Protein AF-A0A399Z9S7-F1 (afdb_monomer_lite)

Foldseek 3Di:
DDDQAAEDAQWDFWAADPDDTDHHDPPDPDGGDDGDDLVCRLPVVVSLVVLVVVLVVCVVVVNLQHAYANAEDFDQADVVSPQDLVSRLVSVLSNCVCQVPDADPSANVVVVRRSHDHYDYPDCDDPPRRHSRHQADPVVRDGDPSVVSVVVSVVVVD

pLDDT: mean 96.4, std 4.03, range [64.5, 98.81]

Radius of gyration: 16.57 Å; chains: 1; bounding box: 39×42×46 Å

Secondary structure (DSSP, 8-state):
---S-EEEEE-----BTTSSSS---TT---SBS----GGGGG-HHHHHHHHHHHHHHHHHTT-TTS-EEEEEES--S-GGGT--HHHHHHHHHHHHHHHHH-EEEEEEGGGTTES-SEEEES-S--SSS-GGG-SEETTTTEE-HHHHHHHHHHHHT-

Structure (mmCIF, N/CA/C/O backbone):
data_AF-A0A399Z9S7-F1
#
_entry.id   AF-A0A399Z9S7-F1
#
loop_
_atom_site.group_PDB
_atom_site.id
_atom_site.type_symbol
_atom_site.label_atom_id
_atom_site.label_alt_id
_atom_site.label_comp_id
_atom_site.label_asym_id
_atom_site.label_entity_id
_atom_site.label_seq_id
_atom_site.pdbx_PDB_ins_code
_atom_site.Cartn_x
_atom_site.Cartn_y
_atom_site.Cartn_z
_atom_site.occupancy
_atom_site.B_iso_or_equiv
_atom_site.auth_seq_id
_atom_site.auth_comp_id
_atom_site.auth_asym_id
_atom_site.auth_atom_id
_atom_site.pdbx_PDB_model_num
ATOM 1 N N . MET A 1 1 ? -18.855 11.252 13.146 1.00 64.50 1 MET A N 1
ATOM 2 C CA . MET A 1 1 ? -19.333 11.424 11.755 1.00 64.50 1 MET A CA 1
ATOM 3 C C . MET A 1 1 ? -20.080 10.150 11.381 1.00 64.50 1 MET A C 1
ATOM 5 O O . MET A 1 1 ? -19.557 9.100 11.732 1.00 64.50 1 MET A O 1
ATOM 9 N N . PRO A 1 2 ? -21.286 10.182 10.787 1.00 78.00 2 PRO A N 1
ATOM 10 C CA . PRO A 1 2 ? -21.883 8.962 10.247 1.00 78.00 2 PRO A CA 1
ATOM 11 C C . PRO A 1 2 ? -21.033 8.507 9.054 1.00 78.00 2 PRO A C 1
ATOM 13 O O . PRO A 1 2 ? -20.877 9.259 8.097 1.00 78.00 2 PRO A O 1
ATOM 16 N N . VAL A 1 3 ? -20.418 7.332 9.168 1.00 84.69 3 VAL A N 1
ATOM 17 C CA . VAL A 1 3 ? -19.507 6.763 8.169 1.00 84.69 3 VAL A CA 1
ATOM 18 C C . VAL A 1 3 ? -19.890 5.302 7.970 1.00 84.69 3 VAL A C 1
ATOM 20 O O . VAL A 1 3 ? -20.054 4.569 8.948 1.00 84.69 3 VAL A O 1
ATOM 23 N N . ASP A 1 4 ? -20.036 4.887 6.716 1.00 91.75 4 ASP A N 1
ATOM 24 C CA . ASP A 1 4 ? -20.346 3.498 6.359 1.00 91.75 4 ASP A CA 1
ATOM 25 C C . ASP A 1 4 ? -19.078 2.667 6.114 1.00 91.75 4 ASP A C 1
ATOM 27 O O . ASP A 1 4 ? -19.104 1.450 6.273 1.00 91.75 4 ASP A O 1
ATOM 31 N N . LEU A 1 5 ? -17.963 3.322 5.770 1.00 95.50 5 LEU A N 1
ATOM 32 C CA . LEU A 1 5 ? -16.667 2.717 5.465 1.00 95.50 5 LEU A CA 1
ATOM 33 C C . LEU A 1 5 ? -15.542 3.751 5.619 1.00 95.50 5 LEU A C 1
ATOM 35 O O . LEU A 1 5 ? -15.735 4.921 5.290 1.00 95.50 5 LEU A O 1
ATOM 39 N N . TRP A 1 6 ? -14.365 3.315 6.069 1.00 97.38 6 TRP A N 1
ATOM 40 C CA . TRP A 1 6 ? -13.133 4.106 6.009 1.00 97.38 6 TRP A CA 1
ATOM 41 C C . TRP A 1 6 ? -12.267 3.659 4.836 1.00 97.38 6 TRP A C 1
ATOM 43 O O . TRP A 1 6 ? -12.061 2.464 4.650 1.00 97.38 6 TRP A O 1
ATOM 53 N N . SER A 1 7 ? -11.746 4.612 4.067 1.00 96.94 7 SER A N 1
ATOM 54 C CA . SER A 1 7 ? -10.816 4.354 2.965 1.00 96.94 7 SER A CA 1
ATOM 55 C C . SER A 1 7 ? -9.484 5.054 3.202 1.00 96.94 7 SER A C 1
ATOM 57 O O . SER A 1 7 ? -9.477 6.222 3.601 1.00 96.94 7 SER A O 1
ATOM 59 N N . ILE A 1 8 ? -8.380 4.366 2.923 1.00 97.25 8 ILE A N 1
ATOM 60 C CA . ILE A 1 8 ? -7.018 4.896 3.050 1.00 97.25 8 ILE A CA 1
ATOM 61 C C . ILE A 1 8 ? -6.163 4.543 1.835 1.00 97.25 8 ILE A C 1
ATOM 63 O O . ILE A 1 8 ? -6.409 3.545 1.158 1.00 97.25 8 ILE A O 1
ATOM 67 N N . HIS A 1 9 ? -5.125 5.344 1.612 1.00 97.31 9 HIS A N 1
ATOM 68 C CA . HIS A 1 9 ? -3.982 4.967 0.787 1.00 97.31 9 HIS A CA 1
ATOM 69 C C . HIS A 1 9 ? -2.883 4.525 1.754 1.00 97.31 9 HIS A C 1
ATOM 71 O O . HIS A 1 9 ? -2.634 5.211 2.747 1.00 97.31 9 HIS A O 1
ATOM 77 N N . LEU A 1 10 ? -2.269 3.373 1.506 1.00 97.88 10 LEU A N 1
ATOM 78 C CA . LEU A 1 10 ? -1.330 2.743 2.425 1.00 97.88 10 LEU A CA 1
ATOM 79 C C . LEU A 1 10 ? 0.031 2.583 1.747 1.00 97.88 10 LEU A C 1
ATOM 81 O O . LEU A 1 10 ? 0.372 1.524 1.227 1.00 97.88 10 LEU A O 1
ATOM 85 N N . PHE A 1 11 ? 0.804 3.663 1.763 1.00 97.38 11 PHE A N 1
ATOM 86 C CA . PHE A 1 11 ? 2.186 3.690 1.293 1.00 97.38 11 PHE A CA 1
ATOM 87 C C . PHE A 1 11 ? 3.121 3.995 2.460 1.00 97.38 11 PHE A C 1
ATOM 89 O O . PHE A 1 11 ? 2.815 4.840 3.301 1.00 97.38 11 PHE A O 1
ATOM 96 N N . VAL A 1 12 ? 4.276 3.332 2.499 1.00 97.94 12 VAL A N 1
ATOM 97 C CA . VAL A 1 12 ? 5.340 3.649 3.458 1.00 97.94 12 VAL A CA 1
ATOM 98 C C . VAL A 1 12 ? 6.207 4.734 2.831 1.00 97.94 12 VAL A C 1
ATOM 100 O O . VAL A 1 12 ? 7.022 4.454 1.964 1.00 97.94 12 VAL A O 1
ATOM 103 N N . LEU A 1 13 ? 5.966 5.998 3.170 1.00 97.12 13 LEU A N 1
ATOM 104 C CA . LEU A 1 13 ? 6.680 7.132 2.581 1.00 97.12 13 LEU A CA 1
ATOM 105 C C . LEU A 1 13 ? 6.957 8.208 3.616 1.00 97.12 13 LEU A C 1
ATOM 107 O O . LEU A 1 13 ? 6.230 8.360 4.593 1.00 97.12 13 LEU A O 1
ATOM 111 N N . ARG A 1 14 ? 8.004 8.983 3.352 1.00 97.88 14 ARG A N 1
ATOM 112 C CA . ARG A 1 14 ? 8.415 10.100 4.188 1.00 97.88 14 ARG A CA 1
ATOM 113 C C . ARG A 1 14 ? 7.322 11.162 4.316 1.00 97.88 14 ARG A C 1
ATOM 115 O O . ARG A 1 14 ? 6.788 11.650 3.320 1.00 97.88 14 ARG A O 1
ATOM 122 N N . GLU A 1 15 ? 7.059 11.576 5.547 1.00 97.25 15 GLU A N 1
ATOM 123 C CA . GLU A 1 15 ? 6.158 12.670 5.901 1.00 97.25 15 GLU A CA 1
ATOM 124 C C . GLU A 1 15 ? 6.993 13.885 6.331 1.00 97.25 15 GLU A C 1
ATOM 126 O O . GLU A 1 15 ? 7.286 14.067 7.512 1.00 97.25 15 GLU A O 1
ATOM 131 N N . GLU A 1 16 ? 7.428 14.714 5.381 1.00 97.69 16 GLU A N 1
ATOM 132 C CA . GLU A 1 16 ? 8.220 15.918 5.666 1.00 97.69 16 GLU A CA 1
ATOM 133 C C . GLU A 1 16 ? 7.856 17.057 4.707 1.00 97.69 16 GLU A C 1
ATOM 135 O O . GLU A 1 16 ? 7.731 16.860 3.498 1.00 97.69 16 GLU A O 1
ATOM 140 N N . ALA A 1 17 ? 7.668 18.261 5.248 1.00 95.94 17 ALA A N 1
ATOM 141 C CA . ALA A 1 17 ? 7.371 19.443 4.448 1.00 95.94 17 ALA A CA 1
ATOM 142 C C . ALA A 1 17 ? 8.548 19.801 3.524 1.00 95.94 17 ALA A C 1
ATOM 144 O O . ALA A 1 17 ? 9.705 19.751 3.937 1.00 95.94 17 ALA A O 1
ATOM 145 N N . ASP A 1 18 ? 8.235 20.196 2.286 1.00 93.00 18 ASP A N 1
ATOM 146 C CA . ASP A 1 18 ? 9.214 20.625 1.275 1.00 93.00 18 ASP A CA 1
ATOM 147 C C . ASP A 1 18 ? 10.321 19.586 0.979 1.00 93.00 18 ASP A C 1
ATOM 149 O O . ASP A 1 18 ? 11.448 19.939 0.625 1.00 93.00 18 ASP A O 1
ATOM 153 N N . SER A 1 19 ? 9.986 18.298 1.104 1.00 95.62 19 SER A N 1
ATOM 154 C CA . SER A 1 19 ? 10.876 17.151 0.882 1.00 95.62 19 SER A CA 1
ATOM 155 C C . SER A 1 19 ? 10.249 16.138 -0.087 1.00 95.62 19 SER A C 1
ATOM 157 O O . SER A 1 19 ? 9.164 16.360 -0.627 1.00 95.62 19 SER A O 1
ATOM 159 N N . TRP A 1 20 ? 10.939 15.025 -0.333 1.00 93.75 20 TRP A N 1
ATOM 160 C CA . TRP A 1 20 ? 10.364 13.886 -1.055 1.00 93.75 20 TRP A CA 1
ATOM 161 C C . TRP A 1 20 ? 9.378 13.111 -0.160 1.00 93.75 20 TRP A C 1
ATOM 163 O O . TRP A 1 20 ? 9.370 13.274 1.061 1.00 93.75 20 TRP A O 1
ATOM 173 N N . GLY A 1 21 ? 8.554 12.250 -0.761 1.00 93.94 21 GLY A N 1
ATOM 174 C CA . GLY A 1 21 ? 7.562 11.439 -0.048 1.00 93.94 21 GLY A CA 1
ATOM 175 C C . GLY A 1 21 ? 6.146 12.007 -0.143 1.00 93.94 21 GLY A C 1
ATOM 176 O O . GLY A 1 21 ? 5.778 12.597 -1.158 1.00 93.94 21 GLY A O 1
ATOM 177 N N . ILE A 1 22 ? 5.335 11.795 0.898 1.00 92.38 22 ILE A N 1
ATOM 178 C CA . ILE A 1 22 ? 3.911 12.174 0.921 1.00 92.38 22 ILE A CA 1
ATOM 179 C C . ILE A 1 22 ? 3.668 13.569 1.521 1.00 92.38 22 ILE A C 1
ATOM 181 O O . ILE A 1 22 ? 2.574 14.127 1.412 1.00 92.38 22 ILE A O 1
ATOM 185 N N . GLY A 1 23 ? 4.705 14.160 2.117 1.00 94.38 23 GLY A N 1
ATOM 186 C CA . GLY A 1 23 ? 4.647 15.487 2.719 1.00 94.38 23 GLY A CA 1
ATOM 187 C C . GLY A 1 23 ? 3.752 15.545 3.957 1.00 94.38 23 GLY A C 1
ATOM 188 O O . GLY A 1 23 ? 3.514 14.541 4.624 1.00 94.38 23 GLY A O 1
ATOM 189 N N . ILE A 1 24 ? 3.265 16.747 4.277 1.00 95.44 24 ILE A N 1
ATOM 190 C CA . ILE A 1 24 ? 2.356 16.986 5.403 1.00 95.44 24 ILE A CA 1
ATOM 191 C C . ILE A 1 24 ? 0.978 17.415 4.878 1.00 95.44 24 ILE A C 1
ATOM 193 O O . ILE A 1 24 ? 0.902 18.317 4.033 1.00 95.44 24 ILE A O 1
ATOM 197 N N . PRO A 1 25 ? -0.128 16.822 5.374 1.00 91.19 25 PRO A N 1
ATOM 198 C CA . PRO A 1 25 ? -1.476 17.218 4.991 1.00 91.19 25 PRO A CA 1
ATOM 199 C C . PRO A 1 25 ? -1.739 18.717 5.159 1.00 91.19 25 PRO A C 1
ATOM 201 O O . PRO A 1 25 ? -1.384 19.344 6.160 1.00 91.19 25 PRO A O 1
ATOM 204 N N . LYS A 1 26 ? -2.446 19.303 4.187 1.00 89.88 26 LYS A N 1
ATOM 205 C CA . LYS A 1 26 ? -2.844 20.714 4.257 1.00 89.88 26 LYS A CA 1
ATOM 206 C C . LYS A 1 26 ? -3.674 20.976 5.516 1.00 89.88 26 LYS A C 1
ATOM 208 O O . LYS A 1 26 ? -4.665 20.297 5.763 1.00 89.88 26 LYS A O 1
ATOM 213 N N . GLY A 1 27 ? -3.308 22.022 6.252 1.00 92.94 27 GLY A N 1
ATOM 214 C CA . GLY A 1 27 ? -3.997 22.437 7.478 1.00 92.94 27 GLY A CA 1
ATOM 215 C C . GLY A 1 27 ? -3.344 21.947 8.772 1.00 92.94 27 GLY A C 1
ATOM 216 O O . GLY A 1 27 ? -3.774 22.376 9.840 1.00 92.94 27 GLY A O 1
ATOM 217 N N . MET A 1 28 ? -2.305 21.114 8.690 1.00 94.38 28 MET A N 1
ATOM 218 C CA . MET A 1 28 ? -1.431 20.795 9.822 1.00 94.38 28 MET A CA 1
ATOM 219 C C . MET A 1 28 ? -0.351 21.869 10.012 1.00 94.38 28 MET A C 1
ATOM 221 O O . MET A 1 28 ? -0.001 22.590 9.075 1.00 94.38 28 MET A O 1
ATOM 225 N N . SER A 1 29 ? 0.131 22.006 11.249 1.00 95.94 29 SER A N 1
ATOM 226 C CA . SER A 1 29 ? 1.185 22.967 11.628 1.00 95.94 29 SER A CA 1
ATOM 227 C C . SER A 1 29 ? 2.560 22.316 11.775 1.00 95.94 29 SER A C 1
ATOM 229 O O . SER A 1 29 ? 3.584 22.995 11.823 1.00 95.94 29 SER A O 1
ATOM 231 N N . GLU A 1 30 ? 2.555 20.995 11.867 1.00 96.31 30 GLU A N 1
ATOM 232 C CA . GLU A 1 30 ? 3.693 20.110 11.916 1.00 96.31 30 GLU A CA 1
ATOM 233 C C . GLU A 1 30 ? 4.479 20.193 10.605 1.00 96.31 30 GLU A C 1
ATOM 235 O O . GLU A 1 30 ? 3.921 20.401 9.529 1.00 96.31 30 GLU A O 1
ATOM 240 N N . THR A 1 31 ? 5.794 20.022 10.691 1.00 96.31 31 THR A N 1
ATOM 241 C CA . THR A 1 31 ? 6.682 20.019 9.518 1.00 96.31 31 THR A CA 1
ATOM 242 C C . THR A 1 31 ? 7.213 18.627 9.191 1.00 96.31 31 THR A C 1
ATOM 244 O O . THR A 1 31 ? 7.852 18.450 8.160 1.00 96.31 31 THR A O 1
ATOM 247 N N . ALA A 1 32 ? 6.972 17.653 10.070 1.00 97.38 32 ALA A N 1
ATOM 248 C CA . ALA A 1 32 ? 7.422 16.277 9.943 1.00 97.38 32 ALA A CA 1
ATOM 249 C C . ALA A 1 32 ? 6.472 15.325 10.686 1.00 97.38 32 ALA A C 1
ATOM 251 O O . ALA A 1 32 ? 5.921 15.685 11.730 1.00 97.38 32 ALA A O 1
ATOM 252 N N . GLY A 1 33 ? 6.334 14.115 10.154 1.00 95.56 33 GLY A N 1
ATOM 253 C CA . GLY A 1 33 ? 5.686 12.964 10.773 1.00 95.56 33 GLY A CA 1
ATOM 254 C C . GLY A 1 33 ? 6.656 11.784 10.828 1.00 95.56 33 GLY A C 1
ATOM 255 O O . GLY A 1 33 ? 7.711 11.873 11.459 1.00 95.56 33 GLY A O 1
ATOM 256 N N . GLN A 1 34 ? 6.311 10.675 10.179 1.00 96.44 34 GLN A N 1
ATOM 257 C CA . GLN A 1 34 ? 7.200 9.522 10.019 1.00 96.44 34 GLN A CA 1
ATOM 258 C C . GLN A 1 34 ? 8.264 9.788 8.942 1.00 96.44 34 GLN A C 1
ATOM 260 O O . GLN A 1 34 ? 7.957 10.017 7.773 1.00 96.44 34 GLN A O 1
ATOM 265 N N . LEU A 1 35 ? 9.537 9.763 9.339 1.00 97.44 35 LEU A N 1
ATOM 266 C CA . LEU A 1 35 ? 10.674 10.075 8.469 1.00 97.44 35 LEU A CA 1
ATOM 267 C C . LEU A 1 35 ? 11.308 8.803 7.898 1.00 97.44 35 LEU A C 1
ATOM 269 O O . LEU A 1 35 ? 12.419 8.447 8.279 1.00 97.44 35 LEU A O 1
ATOM 273 N N . HIS A 1 36 ? 10.584 8.127 7.009 1.00 98.06 36 HIS A N 1
ATOM 274 C CA . HIS A 1 36 ? 11.109 6.976 6.269 1.00 98.06 36 HIS A CA 1
ATOM 275 C C . HIS A 1 36 ? 12.206 7.375 5.291 1.00 98.06 36 HIS A C 1
ATOM 277 O O . HIS A 1 36 ? 12.190 8.482 4.738 1.00 98.06 36 HIS A O 1
ATOM 283 N N . GLU A 1 37 ? 13.122 6.443 5.065 1.00 98.00 37 GLU A N 1
ATOM 284 C CA . GLU A 1 37 ? 14.099 6.484 3.986 1.00 98.00 37 GLU A CA 1
ATOM 285 C C . GLU A 1 37 ? 13.595 5.684 2.775 1.00 98.00 37 GLU A C 1
ATOM 287 O O . GLU A 1 37 ? 12.541 5.045 2.814 1.00 98.00 37 GLU A O 1
ATOM 292 N N . ILE A 1 38 ? 14.297 5.787 1.645 1.00 97.75 38 ILE A N 1
ATOM 293 C CA . ILE A 1 38 ? 13.858 5.191 0.373 1.00 97.75 38 ILE A CA 1
ATOM 294 C C . ILE A 1 38 ? 13.687 3.678 0.514 1.00 97.75 38 ILE A C 1
ATOM 296 O O . ILE A 1 38 ? 12.694 3.126 0.050 1.00 97.75 38 ILE A O 1
ATOM 300 N N . GLU A 1 39 ? 14.620 3.024 1.200 1.00 97.06 39 GLU A N 1
ATOM 301 C CA . GLU A 1 39 ? 14.654 1.576 1.386 1.00 97.06 39 GLU A CA 1
ATOM 302 C C . GLU A 1 39 ? 13.469 1.056 2.216 1.00 97.06 39 GLU A C 1
ATOM 304 O O . GLU A 1 39 ? 13.066 -0.098 2.059 1.00 97.06 39 GLU A O 1
ATOM 309 N N . ASP A 1 40 ? 12.867 1.908 3.051 1.00 98.12 40 ASP A N 1
ATOM 310 C CA . ASP A 1 40 ? 11.719 1.553 3.891 1.00 98.12 40 ASP A CA 1
ATOM 311 C C . ASP A 1 40 ? 10.422 1.421 3.076 1.00 98.12 40 ASP A C 1
ATOM 313 O O . ASP A 1 40 ? 9.458 0.809 3.537 1.00 98.12 40 ASP A O 1
ATOM 317 N N . HIS A 1 41 ? 10.366 1.970 1.855 1.00 97.94 41 HIS A N 1
ATOM 318 C CA . HIS A 1 41 ? 9.129 2.052 1.071 1.00 97.94 41 HIS A CA 1
ATOM 319 C C . HIS A 1 41 ? 8.502 0.684 0.759 1.00 97.94 41 HIS A C 1
ATOM 321 O O . HIS A 1 41 ? 7.278 0.561 0.672 1.00 97.94 41 HIS A O 1
ATOM 327 N N . GLY A 1 42 ? 9.339 -0.347 0.637 1.00 97.69 42 GLY A N 1
ATOM 328 C CA . GLY A 1 42 ? 8.921 -1.734 0.450 1.00 97.69 42 GLY A CA 1
ATOM 329 C C . GLY A 1 42 ? 8.999 -2.599 1.713 1.00 97.69 42 GLY A C 1
ATOM 330 O O . GLY A 1 42 ? 8.935 -3.825 1.610 1.00 97.69 42 GLY A O 1
ATOM 331 N N . ASP A 1 43 ? 9.151 -2.011 2.906 1.00 98.38 43 ASP A N 1
ATOM 332 C CA . ASP A 1 43 ? 9.181 -2.771 4.157 1.00 98.38 43 ASP A CA 1
ATOM 333 C C . ASP A 1 43 ? 7.772 -3.267 4.527 1.00 98.38 43 ASP A C 1
ATOM 335 O O . ASP A 1 43 ? 6.891 -2.541 5.005 1.00 98.38 43 ASP A O 1
ATOM 339 N N . ILE A 1 44 ? 7.577 -4.573 4.352 1.00 98.31 44 ILE A N 1
ATOM 340 C CA . ILE A 1 44 ? 6.315 -5.248 4.648 1.00 98.31 44 ILE A CA 1
ATOM 341 C C . ILE A 1 44 ? 5.928 -5.196 6.136 1.00 98.31 44 ILE A C 1
ATOM 343 O O . ILE A 1 44 ? 4.746 -5.266 6.465 1.00 98.31 44 ILE A O 1
ATOM 347 N N . GLN A 1 45 ? 6.878 -5.094 7.066 1.00 98.62 45 GLN A N 1
ATOM 348 C CA . GLN A 1 45 ? 6.567 -4.971 8.491 1.00 98.62 45 GLN A CA 1
ATOM 349 C C . GLN A 1 45 ? 6.028 -3.581 8.815 1.00 98.62 45 GLN A C 1
ATOM 351 O O . GLN A 1 45 ? 5.054 -3.481 9.562 1.00 98.62 45 GLN A O 1
ATOM 356 N N . LEU A 1 46 ? 6.583 -2.520 8.221 1.00 98.69 46 LEU A N 1
ATOM 357 C CA . LEU A 1 46 ? 6.024 -1.170 8.353 1.00 98.69 46 LEU A CA 1
ATOM 358 C C . LEU A 1 46 ? 4.602 -1.105 7.786 1.00 98.69 46 LEU A C 1
ATOM 360 O O . LEU A 1 46 ? 3.691 -0.629 8.466 1.00 98.69 46 LEU A O 1
ATOM 364 N N . PHE A 1 47 ? 4.382 -1.696 6.611 1.00 98.69 47 PHE A N 1
ATOM 365 C CA . PHE A 1 47 ? 3.058 -1.809 5.996 1.00 98.69 47 PHE A CA 1
ATOM 366 C C . PHE A 1 47 ? 2.021 -2.485 6.920 1.00 98.69 47 PHE A C 1
ATOM 368 O O . PHE A 1 47 ? 0.914 -1.976 7.142 1.00 98.69 47 PHE A O 1
ATOM 375 N N . LYS A 1 48 ? 2.396 -3.621 7.523 1.00 98.75 48 LYS A N 1
ATOM 376 C CA . LYS A 1 48 ? 1.559 -4.357 8.485 1.00 98.75 48 LYS A CA 1
ATOM 377 C C . LYS A 1 48 ? 1.278 -3.536 9.740 1.00 98.75 48 LYS A C 1
ATOM 379 O O . LYS A 1 48 ? 0.134 -3.453 10.188 1.00 98.75 48 LYS A O 1
ATOM 384 N N . ASN A 1 49 ? 2.307 -2.892 10.283 1.00 98.62 49 ASN A N 1
ATOM 385 C CA . ASN A 1 49 ? 2.181 -2.055 11.471 1.00 98.62 49 ASN A CA 1
ATOM 386 C C . ASN A 1 49 ? 1.224 -0.882 11.234 1.00 98.62 49 ASN A C 1
ATOM 388 O O . ASN A 1 49 ? 0.422 -0.577 12.113 1.00 98.6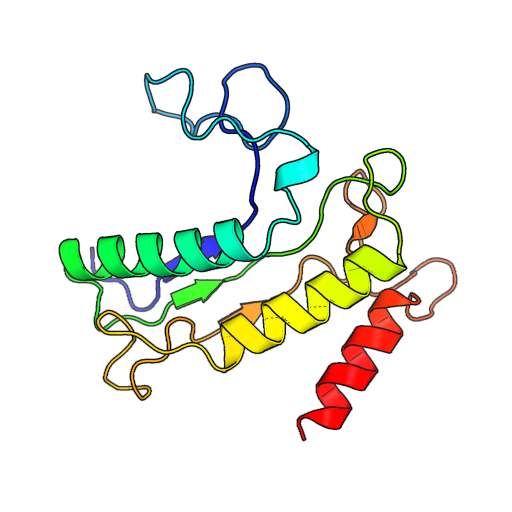2 49 ASN A O 1
ATOM 392 N N . TYR A 1 50 ? 1.236 -0.268 10.050 1.00 98.31 50 TYR A N 1
ATOM 393 C CA . TYR A 1 50 ? 0.301 0.806 9.702 1.00 98.31 50 TYR A CA 1
ATOM 394 C C . TYR A 1 50 ? -1.134 0.340 9.519 1.00 98.31 50 TYR A C 1
ATOM 396 O O . TYR A 1 50 ? -2.054 1.035 9.954 1.00 98.31 50 TYR A O 1
ATOM 404 N N . THR A 1 51 ? -1.338 -0.868 9.000 1.00 98.69 51 THR A N 1
ATOM 405 C CA . THR A 1 51 ? -2.674 -1.477 8.965 1.00 98.69 51 THR A CA 1
ATOM 406 C C . THR A 1 51 ? -3.239 -1.647 10.381 1.00 98.69 51 THR A C 1
ATOM 408 O O . THR A 1 51 ? -4.374 -1.251 10.655 1.00 98.69 51 THR A O 1
ATOM 411 N N . VAL A 1 52 ? -2.435 -2.179 11.310 1.00 98.75 52 VAL A N 1
ATOM 412 C CA . VAL A 1 52 ? -2.833 -2.346 12.718 1.00 98.75 52 VAL A CA 1
ATOM 413 C C . VAL A 1 52 ? -3.041 -0.993 13.400 1.00 98.75 52 VAL A C 1
ATOM 415 O O . VAL A 1 52 ? -4.074 -0.785 14.030 1.00 98.75 52 VAL A O 1
ATOM 418 N N . ALA A 1 53 ? -2.120 -0.045 13.225 1.00 98.50 53 ALA A N 1
ATOM 419 C CA . ALA A 1 53 ? -2.219 1.279 13.833 1.00 98.50 53 ALA A CA 1
ATOM 420 C C . ALA A 1 53 ? -3.481 2.028 13.380 1.00 98.50 53 ALA A C 1
ATOM 422 O O . ALA A 1 53 ? -4.155 2.660 14.197 1.00 98.50 53 ALA A O 1
ATOM 423 N N . PHE A 1 54 ? -3.851 1.924 12.099 1.00 98.44 54 PHE A N 1
ATOM 424 C CA . PHE A 1 54 ? -5.085 2.533 11.614 1.00 98.44 54 PHE A CA 1
ATOM 425 C C . PHE A 1 54 ? -6.326 1.851 12.202 1.00 98.44 54 PHE A C 1
ATOM 427 O O . PHE A 1 54 ? -7.288 2.528 12.568 1.00 98.44 54 PHE A O 1
ATOM 434 N N . ARG A 1 55 ? -6.300 0.526 12.385 1.00 98.50 55 ARG A N 1
ATOM 435 C CA . ARG A 1 55 ? -7.373 -0.202 13.078 1.00 98.50 55 ARG A CA 1
ATOM 436 C C . ARG A 1 55 ? -7.508 0.185 14.545 1.00 98.50 55 ARG A C 1
ATOM 438 O O . ARG A 1 55 ? -8.628 0.397 15.011 1.00 98.50 55 ARG A O 1
ATOM 445 N N . ASP A 1 56 ? -6.396 0.350 15.247 1.00 98.62 56 ASP A N 1
ATOM 446 C CA . ASP A 1 56 ? -6.384 0.833 16.627 1.00 98.62 56 ASP A CA 1
ATOM 447 C C . ASP A 1 56 ? -6.977 2.245 16.715 1.00 98.62 56 ASP A C 1
ATOM 449 O O . ASP A 1 56 ? -7.814 2.524 17.580 1.00 98.62 56 ASP A O 1
ATOM 453 N N . TRP A 1 57 ? -6.620 3.120 15.770 1.00 98.25 57 TRP A N 1
ATOM 454 C CA . TRP A 1 57 ? -7.210 4.451 15.662 1.00 98.25 57 TRP A CA 1
ATOM 455 C C . TRP A 1 57 ? -8.717 4.393 15.375 1.00 98.25 57 TRP A C 1
ATOM 457 O O . TRP A 1 57 ? -9.489 5.086 16.044 1.00 98.25 57 TRP A O 1
ATOM 467 N N . MET A 1 58 ? -9.168 3.549 14.441 1.00 98.12 58 MET A N 1
ATOM 468 C CA . MET A 1 58 ? -10.595 3.365 14.151 1.00 98.12 58 MET A CA 1
ATOM 469 C C . MET A 1 58 ? -11.355 2.926 15.406 1.00 98.12 58 MET A C 1
ATOM 471 O O . MET A 1 58 ? -12.381 3.522 15.738 1.00 98.12 58 MET A O 1
ATOM 475 N N . ALA A 1 59 ? -10.847 1.932 16.139 1.00 97.69 59 ALA A N 1
ATOM 476 C CA . ALA A 1 59 ? -11.464 1.451 17.372 1.00 97.69 59 ALA A CA 1
ATOM 477 C C . ALA A 1 59 ? -11.543 2.554 18.442 1.00 97.69 59 ALA A C 1
ATOM 479 O O . ALA A 1 59 ? -12.615 2.791 19.005 1.00 97.69 59 ALA A O 1
ATOM 480 N N . ALA A 1 60 ? -10.449 3.290 18.661 1.00 98.19 60 ALA A N 1
ATOM 481 C CA . ALA A 1 60 ? -10.390 4.388 19.628 1.00 98.19 60 ALA A CA 1
ATOM 482 C C . ALA A 1 60 ? -11.356 5.545 19.305 1.00 98.19 60 ALA A C 1
ATOM 484 O O . ALA A 1 60 ? -11.784 6.262 20.209 1.00 98.19 60 ALA A O 1
ATOM 485 N N . ASN A 1 61 ? -11.731 5.709 18.033 1.00 96.81 61 ASN A N 1
ATOM 486 C CA . ASN A 1 61 ? -12.631 6.766 17.566 1.00 96.81 61 ASN A CA 1
ATOM 487 C C . ASN A 1 61 ? -14.074 6.287 17.307 1.00 96.81 61 ASN A C 1
ATOM 489 O O . ASN A 1 61 ? -14.880 7.035 16.753 1.00 96.81 61 ASN A O 1
ATOM 493 N N . GLY A 1 62 ? -14.425 5.065 17.729 1.00 96.12 62 GLY A N 1
ATOM 494 C CA . GLY A 1 62 ? -15.786 4.530 17.606 1.00 96.12 62 GLY A CA 1
ATOM 495 C C . GLY A 1 62 ? -16.149 4.029 16.205 1.00 96.12 62 GLY A C 1
ATOM 496 O O . GLY A 1 62 ? -17.329 3.948 15.879 1.00 96.12 62 GLY A O 1
ATOM 497 N N . TYR A 1 63 ? -15.147 3.696 15.388 1.00 97.25 63 TYR A N 1
ATOM 498 C CA . TYR A 1 63 ? -15.291 3.170 14.027 1.00 97.25 63 TYR A CA 1
ATOM 499 C C . TYR A 1 63 ? -14.867 1.699 13.892 1.00 97.25 63 TYR A C 1
ATOM 501 O O . TYR A 1 63 ? -14.737 1.201 12.778 1.00 97.25 63 TYR A O 1
ATOM 509 N N . GLY A 1 64 ? -14.630 0.988 14.999 1.00 96.12 64 GLY A N 1
ATOM 510 C CA . GLY A 1 64 ? -14.200 -0.419 14.969 1.00 96.12 64 GLY A CA 1
ATOM 511 C C . GLY A 1 64 ? -15.221 -1.379 14.336 1.00 96.12 64 GLY A C 1
ATOM 512 O O . GLY A 1 64 ? -14.855 -2.450 13.866 1.00 96.12 64 GLY A O 1
ATOM 513 N N . ASP A 1 65 ? -16.495 -0.984 14.271 1.00 96.56 65 ASP A N 1
ATOM 514 C CA . ASP A 1 65 ? -17.572 -1.713 13.591 1.00 96.56 65 ASP A CA 1
ATOM 515 C C . ASP A 1 65 ? -17.692 -1.367 12.095 1.00 96.56 65 ASP A C 1
ATOM 517 O O . ASP A 1 65 ? -18.644 -1.791 11.439 1.00 96.56 65 ASP A O 1
ATOM 521 N N . ARG A 1 66 ? -16.751 -0.584 11.547 1.00 97.69 66 ARG A N 1
ATOM 522 C CA . ARG A 1 66 ? -16.753 -0.151 10.146 1.00 97.69 66 ARG A CA 1
ATOM 523 C C . ARG A 1 66 ? -15.735 -0.930 9.312 1.00 97.69 66 ARG A C 1
ATOM 525 O O . ARG A 1 66 ? -14.626 -1.199 9.792 1.00 97.69 66 ARG A O 1
ATOM 532 N N . PRO A 1 67 ? -16.080 -1.271 8.059 1.00 98.25 67 PRO A N 1
ATOM 533 C CA . PRO A 1 67 ? -15.120 -1.785 7.096 1.00 98.25 67 PRO A CA 1
ATOM 534 C C . PRO A 1 67 ? -13.975 -0.804 6.842 1.00 98.25 67 PRO A C 1
ATOM 536 O O . PRO A 1 67 ? -14.183 0.415 6.819 1.00 98.25 67 PRO A O 1
ATOM 539 N N . LEU A 1 68 ? -12.791 -1.361 6.596 1.00 98.56 68 LEU A N 1
ATOM 540 C CA . LEU A 1 68 ? -11.621 -0.639 6.107 1.00 98.56 68 LEU A CA 1
ATOM 541 C C . LEU A 1 68 ? -11.332 -1.045 4.658 1.00 98.56 68 LEU A C 1
ATOM 543 O O . LEU A 1 68 ? -11.180 -2.231 4.365 1.00 98.56 68 LEU A O 1
ATOM 547 N N . ALA A 1 69 ? -11.235 -0.065 3.765 1.00 98.44 69 ALA A N 1
ATOM 548 C CA . ALA A 1 69 ? -10.727 -0.230 2.411 1.00 98.44 69 ALA A CA 1
ATOM 549 C C . ALA A 1 69 ? -9.333 0.393 2.285 1.00 98.44 69 ALA A C 1
ATOM 551 O O . ALA A 1 69 ? -9.145 1.577 2.561 1.00 98.44 69 ALA A O 1
ATOM 552 N N . VAL A 1 70 ? -8.371 -0.387 1.809 1.00 98.69 70 VAL A N 1
ATOM 553 C CA . VAL A 1 70 ? -7.096 0.116 1.300 1.00 98.69 70 VAL A CA 1
ATOM 554 C C . VAL A 1 70 ? -7.281 0.338 -0.197 1.00 98.69 70 VAL A C 1
ATOM 556 O O . VAL A 1 70 ? -7.231 -0.602 -0.988 1.00 98.69 70 VAL A O 1
ATOM 559 N N . THR A 1 71 ? -7.603 1.571 -0.579 1.00 97.94 71 THR A N 1
ATOM 560 C CA . THR A 1 71 ? -7.963 1.913 -1.964 1.00 97.94 71 THR A CA 1
ATOM 561 C C . THR A 1 71 ? -6.757 2.097 -2.867 1.00 97.94 71 THR A C 1
ATOM 563 O O . THR A 1 71 ? -6.911 2.009 -4.078 1.00 97.94 71 THR A O 1
ATOM 566 N N . GLU A 1 72 ? -5.578 2.313 -2.286 1.00 97.94 72 GLU A N 1
ATOM 567 C CA . GLU A 1 72 ? -4.306 2.321 -3.001 1.00 97.94 72 GLU A CA 1
ATOM 568 C C . GLU A 1 72 ? -3.196 1.798 -2.087 1.00 97.94 72 GLU A C 1
ATOM 570 O O . GLU A 1 72 ? -3.088 2.208 -0.929 1.00 97.94 72 GLU A O 1
ATOM 575 N N . PHE A 1 73 ? -2.371 0.903 -2.616 1.00 98.50 73 PHE A N 1
ATOM 576 C CA . PHE A 1 73 ? -1.092 0.490 -2.046 1.00 98.50 73 PHE A CA 1
ATOM 577 C C . PHE A 1 73 ? -0.193 -0.053 -3.160 1.00 98.50 73 PHE A C 1
ATOM 579 O O . PHE A 1 73 ? -0.682 -0.426 -4.226 1.00 98.50 73 PHE A O 1
ATOM 586 N N . GLY A 1 74 ? 1.110 -0.123 -2.910 1.00 98.00 74 GLY A N 1
ATOM 587 C CA . GLY A 1 74 ? 2.076 -0.657 -3.865 1.00 98.00 74 GLY A CA 1
ATOM 588 C C . GLY A 1 74 ? 3.443 -0.010 -3.702 1.00 98.00 74 GLY A C 1
ATOM 589 O O . GLY A 1 74 ? 3.754 0.525 -2.637 1.00 98.00 74 GLY A O 1
ATOM 590 N N . ILE A 1 75 ? 4.231 -0.050 -4.775 1.00 98.12 75 ILE A N 1
ATOM 591 C CA . ILE A 1 75 ? 5.543 0.591 -4.873 1.00 98.12 75 ILE A CA 1
ATOM 592 C C . ILE A 1 75 ? 5.473 1.696 -5.928 1.00 98.12 75 ILE A C 1
ATOM 594 O O . ILE A 1 75 ? 5.116 1.444 -7.077 1.00 98.12 75 ILE A O 1
ATOM 598 N N . LEU A 1 76 ? 5.814 2.918 -5.524 1.00 96.69 76 LEU A N 1
ATOM 599 C CA . LEU A 1 76 ? 5.799 4.119 -6.361 1.00 96.69 76 LEU A CA 1
ATOM 600 C C . LEU A 1 76 ? 7.184 4.483 -6.902 1.00 96.69 76 LEU A C 1
ATOM 602 O O . LEU A 1 76 ? 7.283 5.103 -7.955 1.00 96.69 76 LEU A O 1
ATOM 606 N N . LEU A 1 77 ? 8.247 4.135 -6.174 1.00 96.81 77 LEU A N 1
ATOM 607 C CA . LEU A 1 77 ? 9.617 4.497 -6.539 1.00 96.81 77 LEU A CA 1
ATOM 608 C C . LEU A 1 77 ? 10.166 3.555 -7.631 1.00 96.81 77 LEU A C 1
ATOM 610 O O . LEU A 1 77 ? 9.833 2.370 -7.621 1.00 96.81 77 LEU A O 1
ATOM 614 N N . PRO A 1 78 ? 10.973 4.045 -8.593 1.00 95.75 78 PRO A N 1
ATOM 615 C CA . PRO A 1 78 ? 11.467 3.223 -9.700 1.00 95.75 78 PRO A CA 1
ATOM 616 C C . PRO A 1 78 ? 12.627 2.296 -9.322 1.00 95.75 78 PRO A C 1
ATOM 618 O O . PRO A 1 78 ? 13.219 2.406 -8.249 1.00 95.75 78 PRO A O 1
ATOM 621 N N . GLU A 1 79 ? 12.976 1.396 -10.245 1.00 96.25 79 GLU A N 1
ATOM 622 C CA . GLU A 1 79 ? 14.057 0.409 -10.100 1.00 96.25 79 GLU A CA 1
ATOM 623 C C . GLU A 1 79 ? 15.397 1.033 -9.683 1.00 96.25 79 GLU A C 1
ATOM 625 O O . GLU A 1 79 ? 16.068 0.495 -8.803 1.00 96.25 79 GLU A O 1
ATOM 630 N N . ASP A 1 80 ? 15.738 2.211 -10.216 1.00 96.00 80 ASP A N 1
ATOM 631 C CA . ASP A 1 80 ? 16.963 2.951 -9.869 1.00 96.00 80 ASP A CA 1
ATOM 632 C C . ASP A 1 80 ? 17.042 3.360 -8.380 1.00 96.00 80 ASP A C 1
ATOM 634 O O . ASP A 1 80 ? 18.116 3.721 -7.896 1.00 96.00 80 ASP A O 1
ATOM 638 N N . TYR A 1 81 ? 15.931 3.276 -7.639 1.00 96.38 81 TYR A N 1
ATOM 639 C CA . TYR A 1 81 ? 15.853 3.485 -6.188 1.00 96.38 81 TYR A CA 1
ATOM 640 C C . TYR A 1 81 ? 15.815 2.179 -5.376 1.00 96.38 81 TYR A C 1
ATOM 642 O O . TYR A 1 81 ? 15.577 2.220 -4.173 1.00 96.38 81 TYR A O 1
ATOM 650 N N . GLY A 1 82 ? 16.069 1.026 -6.002 1.00 96.81 82 GLY A N 1
ATOM 651 C CA . GLY A 1 82 ? 16.133 -0.273 -5.323 1.00 96.81 82 GLY A CA 1
ATOM 652 C C . GLY A 1 82 ? 14.853 -1.106 -5.403 1.00 96.81 82 GLY A C 1
ATOM 653 O O . GLY A 1 82 ? 14.692 -2.034 -4.615 1.00 96.81 82 GLY A O 1
ATOM 654 N N . PHE A 1 83 ? 13.970 -0.814 -6.362 1.00 97.88 83 PHE A N 1
ATOM 655 C CA . PHE A 1 83 ? 12.698 -1.522 -6.562 1.00 97.88 83 PHE A CA 1
ATOM 656 C C . PHE A 1 83 ? 12.651 -2.260 -7.907 1.00 97.88 83 PHE A C 1
ATOM 658 O O . PHE A 1 83 ? 11.851 -1.900 -8.776 1.00 97.88 83 PHE A O 1
ATOM 665 N N . PRO A 1 84 ? 13.522 -3.261 -8.129 1.00 97.50 84 PRO A N 1
ATOM 666 C CA . PRO A 1 84 ? 13.533 -3.997 -9.384 1.00 97.50 84 PRO A CA 1
ATOM 667 C C . PRO A 1 84 ? 12.251 -4.833 -9.552 1.00 97.50 84 PRO A C 1
ATOM 669 O O . PRO A 1 84 ? 11.570 -5.138 -8.565 1.00 97.50 84 PRO A O 1
ATOM 672 N N . PRO A 1 85 ? 11.897 -5.236 -10.785 1.00 96.75 85 PRO A N 1
ATOM 673 C CA . PRO A 1 85 ? 10.630 -5.908 -11.072 1.00 96.75 85 PRO A CA 1
ATOM 674 C C . PRO A 1 85 ? 10.335 -7.148 -10.217 1.00 96.75 85 PRO A C 1
ATOM 676 O O . PRO A 1 85 ? 9.174 -7.399 -9.893 1.00 96.75 85 PRO A O 1
ATOM 679 N N . GLU A 1 86 ? 11.345 -7.942 -9.858 1.00 97.62 86 GLU A N 1
ATOM 680 C CA . GLU A 1 86 ? 11.195 -9.111 -8.986 1.00 97.62 86 GLU A CA 1
ATOM 681 C C . GLU A 1 86 ? 10.793 -8.725 -7.560 1.00 97.62 86 GLU A C 1
ATOM 683 O O . GLU A 1 86 ? 9.896 -9.344 -6.992 1.00 97.62 86 GLU A O 1
ATOM 688 N N . PHE A 1 87 ? 11.371 -7.649 -7.020 1.00 98.44 87 PHE A N 1
ATOM 689 C CA . PHE A 1 87 ? 11.018 -7.142 -5.698 1.00 98.44 87 PHE A CA 1
ATOM 690 C C . PHE A 1 87 ? 9.558 -6.689 -5.669 1.00 98.44 87 PHE A C 1
ATOM 692 O O . PHE A 1 87 ? 8.814 -7.016 -4.748 1.00 98.44 87 PHE A O 1
ATOM 699 N N . VAL A 1 88 ? 9.123 -5.960 -6.701 1.00 98.50 88 VAL A N 1
ATOM 700 C CA . VAL A 1 88 ? 7.750 -5.439 -6.781 1.00 98.50 88 VAL A CA 1
ATOM 701 C C . VAL A 1 88 ? 6.733 -6.581 -6.892 1.00 98.50 88 VAL A C 1
ATOM 703 O O . VAL A 1 88 ? 5.672 -6.513 -6.274 1.00 98.50 88 VAL A O 1
ATOM 706 N N . GLN A 1 89 ? 7.064 -7.658 -7.614 1.00 98.50 89 GLN A N 1
ATOM 707 C CA . GLN A 1 89 ? 6.234 -8.869 -7.682 1.00 98.50 89 GLN A CA 1
ATOM 708 C C . GLN A 1 89 ? 6.129 -9.575 -6.325 1.00 98.50 89 GLN A C 1
ATOM 710 O O . GLN A 1 89 ? 5.027 -9.926 -5.900 1.00 98.50 89 GLN A O 1
ATOM 715 N N . GLU A 1 90 ? 7.251 -9.755 -5.624 1.00 98.44 90 GLU A N 1
ATOM 716 C CA . GLU A 1 90 ? 7.263 -10.344 -4.280 1.00 98.44 90 GLU A CA 1
ATOM 717 C C . GLU A 1 90 ? 6.463 -9.493 -3.287 1.00 98.44 90 GLU A C 1
ATOM 719 O O . GLU A 1 90 ? 5.666 -10.023 -2.508 1.00 98.44 90 GLU A O 1
ATOM 724 N N . TYR A 1 91 ? 6.617 -8.169 -3.351 1.00 98.62 91 TYR A N 1
ATOM 725 C CA . TYR A 1 91 ? 5.882 -7.229 -2.513 1.00 98.62 91 TYR A CA 1
ATOM 726 C C . TYR A 1 91 ? 4.376 -7.263 -2.798 1.00 98.62 91 TYR A C 1
ATOM 728 O O . TYR A 1 91 ? 3.586 -7.281 -1.853 1.00 98.62 91 TYR A O 1
ATOM 736 N N . LEU A 1 92 ? 3.963 -7.335 -4.070 1.00 98.62 92 LEU A N 1
ATOM 737 C CA . LEU A 1 92 ? 2.559 -7.478 -4.467 1.00 98.62 92 LEU A CA 1
ATOM 738 C C . LEU A 1 92 ? 1.924 -8.714 -3.828 1.00 98.62 92 LEU A C 1
ATOM 740 O O . LEU A 1 92 ? 0.874 -8.608 -3.196 1.00 98.62 92 LEU A O 1
ATOM 744 N N . VAL A 1 93 ? 2.574 -9.874 -3.939 1.00 98.25 93 VAL A N 1
ATOM 745 C CA . VAL A 1 93 ? 2.067 -11.122 -3.347 1.00 98.25 93 VAL A CA 1
ATOM 746 C C . VAL A 1 93 ? 2.023 -11.017 -1.822 1.00 98.25 93 VAL A C 1
ATOM 748 O O . VAL A 1 93 ? 0.991 -11.290 -1.213 1.00 98.25 93 VAL A O 1
ATOM 751 N N . ALA A 1 94 ? 3.111 -10.561 -1.195 1.00 98.50 94 ALA A N 1
ATOM 752 C CA . ALA A 1 94 ? 3.214 -10.489 0.261 1.00 98.50 94 ALA A CA 1
ATOM 753 C C . ALA A 1 94 ? 2.205 -9.517 0.895 1.00 98.50 94 ALA A C 1
ATOM 755 O O . ALA A 1 94 ? 1.697 -9.771 1.993 1.00 98.50 94 ALA A O 1
ATOM 756 N N . THR A 1 95 ? 1.922 -8.395 0.229 1.00 98.56 95 THR A N 1
ATOM 757 C CA . THR A 1 95 ? 0.930 -7.419 0.695 1.00 98.56 95 THR A CA 1
ATOM 758 C C . THR A 1 95 ? -0.490 -7.928 0.505 1.00 98.56 95 THR A C 1
ATOM 760 O O . THR A 1 95 ? -1.270 -7.832 1.451 1.00 98.56 95 THR A O 1
ATOM 763 N N . TYR A 1 96 ? -0.830 -8.530 -0.640 1.00 98.19 96 TYR A N 1
ATOM 764 C CA . TYR A 1 96 ? -2.151 -9.134 -0.819 1.00 98.19 96 TYR A CA 1
ATOM 765 C C . TYR A 1 96 ? -2.397 -10.298 0.147 1.00 98.19 96 TYR A C 1
ATOM 767 O O . TYR A 1 96 ? -3.449 -10.319 0.784 1.00 98.19 96 TYR A O 1
ATOM 775 N N . ASP A 1 97 ? -1.424 -11.194 0.347 1.00 97.94 97 ASP A N 1
ATOM 776 C CA . ASP A 1 97 ? -1.540 -12.286 1.324 1.00 97.94 97 ASP A CA 1
ATOM 777 C C . ASP A 1 97 ? -1.857 -11.750 2.720 1.00 97.94 97 ASP A C 1
ATOM 779 O O . ASP A 1 97 ? -2.725 -12.262 3.425 1.00 97.94 97 ASP A O 1
ATOM 783 N N . TYR A 1 98 ? -1.186 -10.669 3.116 1.00 98.62 98 TYR A N 1
ATOM 784 C CA . TYR A 1 98 ? -1.476 -10.031 4.386 1.00 98.62 98 TYR A CA 1
ATOM 785 C C . TYR A 1 98 ? -2.863 -9.379 4.411 1.00 98.62 98 TYR A C 1
ATOM 787 O O . TYR A 1 98 ? -3.630 -9.637 5.333 1.00 98.62 98 TYR A O 1
ATOM 795 N N . LEU A 1 99 ? -3.202 -8.533 3.438 1.00 98.38 99 LEU A N 1
ATOM 796 C CA . LEU A 1 99 ? -4.451 -7.767 3.459 1.00 98.38 99 LEU A CA 1
ATOM 797 C C . LEU A 1 99 ? -5.696 -8.658 3.407 1.00 98.38 99 LEU A C 1
ATOM 799 O O . LEU A 1 99 ? -6.710 -8.299 4.002 1.00 98.38 99 LEU A O 1
ATOM 803 N N . LEU A 1 100 ? -5.620 -9.794 2.710 1.00 96.56 100 LEU A N 1
ATOM 804 C CA . LEU A 1 100 ? -6.739 -10.720 2.553 1.00 96.56 100 LEU A CA 1
ATOM 805 C C . LEU A 1 100 ? -6.946 -11.618 3.778 1.00 96.56 100 LEU A C 1
ATOM 807 O O . LEU A 1 100 ? -8.087 -11.945 4.092 1.00 96.56 100 LEU A O 1
ATOM 811 N N . ASP A 1 101 ? -5.873 -11.985 4.484 1.00 97.25 101 ASP A N 1
ATOM 812 C CA . ASP A 1 101 ? -5.943 -13.016 5.528 1.00 97.25 101 ASP A CA 1
ATOM 813 C C . ASP A 1 101 ? -5.742 -12.457 6.952 1.00 97.25 101 ASP A C 1
ATOM 815 O O . ASP A 1 101 ? -6.029 -13.133 7.946 1.00 97.25 101 ASP A O 1
ATOM 819 N N . ALA A 1 102 ? -5.224 -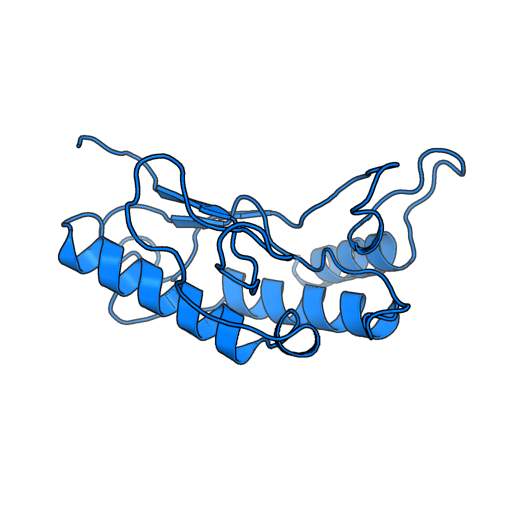11.232 7.095 1.00 98.38 102 ALA A N 1
ATOM 820 C CA . ALA A 1 102 ? -4.879 -10.691 8.402 1.00 98.38 102 ALA A CA 1
ATOM 821 C C . ALA A 1 102 ? -6.110 -10.429 9.267 1.00 98.38 102 ALA A C 1
ATOM 823 O O . ALA A 1 102 ? -7.031 -9.696 8.902 1.00 98.38 102 ALA A O 1
ATOM 824 N N . THR A 1 103 ? -6.055 -10.954 10.487 1.00 98.69 103 THR A N 1
ATOM 825 C CA . THR A 1 103 ? -7.042 -10.719 11.538 1.00 98.69 103 THR A CA 1
ATOM 826 C C . THR A 1 103 ? -6.384 -10.102 12.766 1.00 98.69 103 THR A C 1
ATOM 828 O O . THR A 1 103 ? -5.167 -10.180 12.953 1.00 98.69 103 THR A O 1
ATOM 831 N N . GLY A 1 104 ? -7.176 -9.466 13.627 1.00 97.75 104 GLY A N 1
ATOM 832 C CA . GLY A 1 104 ? -6.660 -8.911 14.872 1.00 97.75 104 GLY A CA 1
ATOM 833 C C . GLY A 1 104 ? -7.743 -8.433 15.835 1.00 97.75 104 GLY A C 1
ATOM 834 O O . GLY A 1 104 ? -8.926 -8.425 15.493 1.00 97.75 104 GLY A O 1
ATOM 835 N N . PRO A 1 105 ? -7.351 -8.017 17.052 1.00 97.62 105 PRO A N 1
ATOM 836 C CA . PRO A 1 105 ? -8.292 -7.661 18.117 1.00 97.62 105 PRO A CA 1
ATOM 837 C C . PRO A 1 105 ? -9.198 -6.474 17.761 1.00 97.62 105 PRO A C 1
ATOM 839 O O . PRO A 1 105 ? -10.333 -6.427 18.222 1.00 97.62 105 PRO A O 1
ATOM 842 N N . ASN A 1 106 ? -8.712 -5.555 16.922 1.00 98.38 106 ASN A N 1
ATOM 843 C CA . ASN A 1 106 ? -9.457 -4.396 16.420 1.00 98.38 106 ASN A CA 1
ATOM 844 C C . ASN A 1 106 ? -9.901 -4.560 14.954 1.00 98.38 106 ASN A C 1
ATOM 846 O O . ASN A 1 106 ? -10.215 -3.578 14.282 1.00 98.38 106 ASN A O 1
ATOM 850 N N . GLY A 1 107 ? -9.910 -5.793 14.440 1.00 98.31 107 GLY A N 1
ATOM 851 C CA . GLY A 1 107 ? -10.513 -6.106 13.149 1.00 98.31 107 GLY A CA 1
ATOM 852 C C . GLY A 1 107 ? -12.042 -6.064 13.186 1.00 98.31 107 GLY A C 1
ATOM 853 O O . GLY A 1 107 ? -12.661 -5.981 14.249 1.00 98.31 107 GLY A O 1
ATOM 854 N N . LEU A 1 108 ? -12.673 -6.137 12.014 1.00 98.38 108 LEU A N 1
ATOM 855 C CA . LEU A 1 108 ? -14.122 -6.009 11.889 1.00 98.38 108 LEU A CA 1
ATOM 856 C C . LEU A 1 108 ? -14.798 -7.270 12.432 1.00 98.38 108 LEU A C 1
ATOM 858 O O . LEU A 1 108 ? -14.752 -8.331 11.815 1.00 98.38 108 LEU A O 1
ATOM 862 N N . ALA A 1 109 ? -15.463 -7.156 13.582 1.00 98.12 109 ALA A N 1
ATOM 863 C CA . ALA A 1 109 ? -16.049 -8.307 14.271 1.00 98.12 109 ALA A CA 1
ATOM 864 C C . ALA A 1 109 ? -17.110 -9.054 13.441 1.00 98.12 109 ALA A C 1
ATOM 866 O O . ALA A 1 109 ? -17.214 -10.275 13.531 1.00 98.12 109 ALA A O 1
ATOM 867 N N . SER A 1 110 ? -17.887 -8.343 12.616 1.00 97.44 110 SER A N 1
ATOM 868 C CA . SER A 1 110 ? -18.877 -8.958 11.717 1.00 97.44 110 SER A CA 1
ATOM 869 C C . SER A 1 110 ? -18.256 -9.696 10.529 1.00 97.44 110 SER A C 1
ATOM 871 O O . SER A 1 110 ? -18.967 -10.401 9.822 1.00 97.44 110 SER A O 1
ATOM 873 N N . ASP A 1 111 ? -16.953 -9.533 10.318 1.00 98.06 111 ASP A N 1
ATOM 874 C CA . ASP A 1 111 ? -16.158 -10.158 9.266 1.00 98.06 111 ASP A CA 1
ATOM 875 C C . ASP A 1 111 ? -14.973 -10.906 9.896 1.00 98.06 111 ASP A C 1
ATOM 877 O O . ASP A 1 111 ? -13.814 -10.638 9.611 1.00 98.06 111 ASP A O 1
ATOM 881 N N . GLY A 1 112 ? -15.245 -11.768 10.880 1.00 98.19 112 GLY A N 1
ATOM 882 C CA . GLY A 1 112 ? -14.242 -12.679 11.453 1.00 98.19 112 GLY A CA 1
ATOM 883 C C . GLY A 1 112 ? -13.041 -12.022 12.150 1.00 98.19 112 GLY A C 1
ATOM 884 O O . GLY A 1 112 ? -12.103 -12.724 12.516 1.00 98.19 112 GLY A O 1
ATOM 885 N N . GLY A 1 113 ? -13.056 -10.702 12.359 1.00 98.44 113 GLY A N 1
ATOM 886 C CA . GLY A 1 113 ? -11.905 -9.955 12.857 1.00 98.44 113 GLY A CA 1
ATOM 887 C C . GLY A 1 113 ? -10.875 -9.606 11.779 1.00 98.44 113 GLY A C 1
ATOM 888 O O . GLY A 1 113 ? -9.749 -9.272 12.144 1.00 98.44 113 GLY A O 1
ATOM 889 N N . HIS A 1 114 ? -11.222 -9.656 10.486 1.00 98.75 114 HIS A N 1
ATOM 890 C CA . HIS A 1 114 ? -10.336 -9.227 9.399 1.00 98.75 114 HIS A CA 1
ATOM 891 C C . HIS A 1 114 ? -9.962 -7.750 9.534 1.00 98.75 114 HIS A C 1
ATOM 893 O O . HIS A 1 114 ? -10.798 -6.887 9.838 1.00 98.75 114 HIS A O 1
ATOM 899 N N . LEU A 1 115 ? -8.691 -7.432 9.299 1.00 98.81 115 LEU A N 1
ATOM 900 C CA . LEU A 1 115 ? -8.182 -6.070 9.418 1.00 98.81 115 LEU A CA 1
ATOM 901 C C . LEU A 1 115 ? -8.597 -5.190 8.235 1.00 98.81 115 LEU A C 1
ATOM 903 O O . LEU A 1 115 ? -8.833 -4.006 8.457 1.00 98.81 115 LEU A O 1
ATOM 907 N N . VAL A 1 116 ? -8.759 -5.749 7.035 1.00 98.69 116 VAL A N 1
ATOM 908 C CA . VAL A 1 116 ? -9.116 -5.028 5.804 1.00 98.69 116 VAL A CA 1
ATOM 909 C C . VAL A 1 116 ? -10.203 -5.798 5.055 1.00 98.69 116 VAL A C 1
ATOM 911 O O . VAL A 1 116 ? -10.198 -7.021 5.044 1.00 98.69 116 VAL A O 1
ATOM 914 N N . GLN A 1 117 ? -11.157 -5.077 4.464 1.00 98.31 117 GLN A N 1
ATOM 915 C CA . GLN A 1 117 ? -12.297 -5.646 3.730 1.00 98.31 117 GLN A CA 1
ATOM 916 C C . GLN A 1 117 ? -12.169 -5.461 2.212 1.00 98.31 117 GLN A C 1
ATOM 918 O O . GLN A 1 117 ? -12.767 -6.213 1.448 1.00 98.31 117 GLN A O 1
ATOM 923 N N . TYR A 1 118 ? -11.407 -4.458 1.769 1.00 97.88 118 TYR A N 1
ATOM 924 C CA . TYR A 1 118 ? -11.164 -4.187 0.352 1.00 97.88 118 TYR A CA 1
ATOM 925 C C . TYR A 1 118 ? -9.726 -3.715 0.152 1.00 97.88 118 TYR A C 1
ATOM 927 O O . TYR A 1 118 ? -9.255 -2.873 0.913 1.00 97.88 118 TYR A O 1
ATOM 935 N N . ALA A 1 119 ? -9.051 -4.227 -0.874 1.00 97.88 119 ALA A N 1
ATOM 936 C CA . ALA A 1 119 ? -7.658 -3.913 -1.169 1.00 97.88 119 ALA A CA 1
ATOM 937 C C . ALA A 1 119 ? -7.458 -3.750 -2.680 1.00 97.88 119 ALA A C 1
ATOM 939 O O . ALA A 1 119 ? -7.798 -4.648 -3.452 1.00 97.88 119 ALA A O 1
ATOM 940 N N . PHE A 1 120 ? -6.889 -2.619 -3.097 1.00 97.94 120 PHE A N 1
ATOM 941 C CA . PHE A 1 120 ? -6.664 -2.297 -4.505 1.00 97.94 120 PHE A CA 1
ATOM 942 C C . PHE A 1 120 ? -5.212 -1.881 -4.755 1.00 97.94 120 PHE A C 1
ATOM 944 O O . PHE A 1 120 ? -4.727 -0.900 -4.191 1.00 97.94 120 PHE A O 1
ATOM 951 N N . TRP A 1 121 ? -4.535 -2.644 -5.611 1.00 98.31 121 TRP A N 1
ATOM 952 C CA . TRP A 1 121 ? -3.184 -2.347 -6.066 1.00 98.31 121 TRP A CA 1
ATOM 953 C C . TRP A 1 121 ? -3.163 -1.076 -6.916 1.00 98.31 121 TRP A C 1
ATOM 955 O O . TRP A 1 121 ? -3.960 -0.917 -7.846 1.00 98.31 121 TRP A O 1
ATOM 965 N N . TYR A 1 122 ? -2.215 -0.198 -6.616 1.00 97.12 122 TYR A N 1
ATOM 966 C CA . TYR A 1 122 ? -1.872 0.943 -7.446 1.00 97.12 122 TYR A CA 1
ATOM 967 C C . TYR A 1 122 ? -0.682 0.539 -8.342 1.00 97.12 122 TYR A C 1
ATOM 969 O O . TYR A 1 122 ? 0.407 0.284 -7.835 1.00 97.12 122 TYR A O 1
ATOM 977 N N . ILE A 1 123 ? -0.835 0.418 -9.666 1.00 95.19 123 ILE A N 1
ATOM 978 C CA . ILE A 1 123 ? -1.939 0.902 -10.512 1.00 95.19 123 ILE A CA 1
ATOM 979 C C . ILE A 1 123 ? -2.107 0.036 -11.769 1.00 95.19 123 ILE A C 1
ATOM 981 O O . ILE A 1 123 ? -1.207 -0.686 -12.186 1.00 95.19 123 ILE A O 1
ATOM 985 N N . LEU A 1 124 ? -3.273 0.112 -12.418 1.00 95.75 124 LEU A N 1
ATOM 986 C CA . LEU A 1 124 ? -3.471 -0.530 -13.718 1.00 95.75 124 LEU A CA 1
ATOM 987 C C . LEU A 1 124 ? -2.472 -0.007 -14.765 1.00 95.75 124 LEU A C 1
ATOM 989 O O . LEU A 1 124 ? -1.824 -0.812 -15.427 1.00 95.75 124 LEU A O 1
ATOM 993 N N . GLN A 1 125 ? -2.366 1.317 -14.912 1.00 95.00 125 GLN A N 1
ATOM 994 C CA . GLN A 1 125 ? -1.493 1.979 -15.880 1.00 95.00 125 GLN A CA 1
ATOM 995 C C . GLN A 1 125 ? -1.282 3.459 -15.516 1.00 95.00 125 GLN A C 1
ATOM 997 O O . GLN A 1 125 ? -2.253 4.173 -15.269 1.00 95.00 125 GLN A O 1
ATOM 1002 N N . ASP A 1 126 ? -0.031 3.910 -15.561 1.00 93.62 126 ASP A N 1
ATOM 1003 C CA . ASP A 1 126 ? 0.419 5.303 -15.521 1.00 93.62 126 ASP A CA 1
ATOM 1004 C C . ASP A 1 126 ? 1.547 5.512 -16.555 1.00 93.62 126 ASP A C 1
ATOM 1006 O O . ASP A 1 126 ? 2.379 4.627 -16.744 1.00 93.62 126 ASP A O 1
ATOM 1010 N N . ASP A 1 127 ? 1.567 6.656 -17.243 1.00 88.81 127 ASP A N 1
ATOM 1011 C CA . ASP A 1 127 ? 2.664 7.076 -18.144 1.00 88.81 127 ASP A CA 1
ATOM 1012 C C . ASP A 1 127 ? 3.539 8.175 -17.522 1.00 88.81 127 ASP A C 1
ATOM 1014 O O . ASP A 1 127 ? 4.480 8.661 -18.153 1.00 88.81 127 ASP A O 1
ATOM 1018 N N . GLY A 1 128 ? 3.178 8.626 -16.320 1.00 90.44 128 GLY A N 1
ATOM 1019 C CA . GLY A 1 128 ? 3.882 9.634 -15.548 1.00 90.44 128 GLY A CA 1
ATOM 1020 C C . GLY A 1 128 ? 4.955 9.023 -14.656 1.00 90.44 128 GLY A C 1
ATOM 1021 O O . GLY A 1 128 ? 5.756 8.199 -15.096 1.00 90.44 128 GLY A O 1
ATOM 1022 N N . ASP A 1 129 ? 4.973 9.465 -13.401 1.00 88.69 129 ASP A N 1
ATOM 1023 C CA . ASP A 1 129 ? 6.057 9.205 -12.455 1.00 88.69 129 ASP A CA 1
ATOM 1024 C C . ASP A 1 129 ? 5.902 7.878 -11.682 1.00 88.69 129 ASP A C 1
ATOM 1026 O O . ASP A 1 129 ? 6.836 7.477 -10.991 1.00 88.69 129 ASP A O 1
ATOM 1030 N N . TYR A 1 130 ? 4.767 7.170 -11.795 1.00 91.38 130 TYR A N 1
ATOM 1031 C CA . TYR A 1 130 ? 4.446 6.006 -10.951 1.00 91.38 130 TYR A CA 1
ATOM 1032 C C . TYR A 1 130 ? 4.298 4.689 -11.722 1.00 91.38 130 TYR A C 1
ATOM 1034 O O . TYR A 1 130 ? 3.464 3.841 -11.404 1.00 91.38 130 TYR A O 1
ATOM 1042 N N . GLN A 1 131 ? 5.140 4.491 -12.736 1.00 95.25 131 GLN A N 1
ATOM 1043 C CA . GLN A 1 131 ? 5.054 3.337 -13.638 1.00 95.25 131 GLN A CA 1
ATOM 1044 C C . GLN A 1 131 ? 5.462 2.007 -12.988 1.00 95.25 131 GLN A C 1
ATOM 1046 O O . GLN A 1 131 ? 5.110 0.949 -13.506 1.00 95.25 131 GLN A O 1
ATOM 1051 N N . THR A 1 132 ? 6.180 2.033 -11.857 1.00 96.62 132 THR A N 1
ATOM 1052 C CA . THR A 1 132 ? 6.676 0.829 -11.165 1.00 96.62 132 THR A CA 1
ATOM 1053 C C . THR A 1 132 ? 5.564 -0.168 -10.846 1.00 96.62 132 THR A C 1
ATOM 1055 O O . THR A 1 132 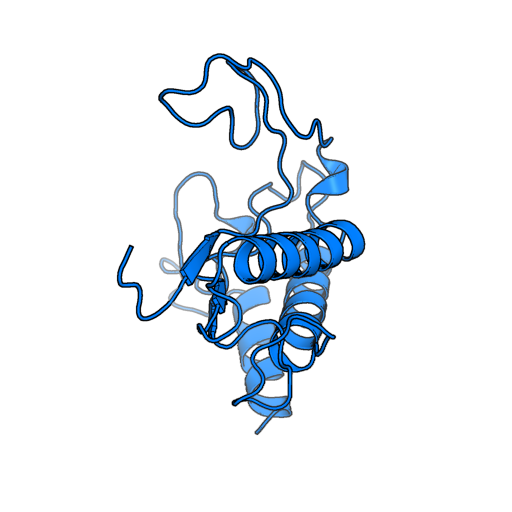? 5.756 -1.378 -10.954 1.00 96.62 132 THR A O 1
ATOM 1058 N N . GLY A 1 133 ? 4.387 0.340 -10.475 1.00 96.75 133 GLY A N 1
ATOM 1059 C CA . GLY A 1 133 ? 3.227 -0.472 -10.123 1.00 96.75 133 GLY A CA 1
ATOM 1060 C C . GLY A 1 133 ? 2.359 -0.901 -11.307 1.00 96.75 133 GLY A C 1
ATOM 1061 O O . GLY A 1 133 ? 1.350 -1.560 -11.065 1.00 96.75 133 GLY A O 1
ATOM 1062 N N . ASN A 1 134 ? 2.694 -0.540 -12.553 1.00 97.88 134 ASN A N 1
ATOM 1063 C CA . ASN A 1 134 ? 1.838 -0.794 -13.715 1.00 97.88 134 ASN A CA 1
ATOM 1064 C C . ASN A 1 134 ? 1.584 -2.289 -13.925 1.00 97.88 134 ASN A C 1
ATOM 1066 O O . ASN A 1 134 ? 2.511 -3.072 -14.139 1.00 97.88 134 ASN A O 1
ATOM 1070 N N . LEU A 1 135 ? 0.310 -2.672 -13.967 1.00 98.12 135 LEU A N 1
ATOM 1071 C CA . LEU A 1 135 ? -0.123 -4.021 -14.346 1.00 98.12 135 LEU A CA 1
ATOM 1072 C C . LEU A 1 135 ? -0.289 -4.180 -15.866 1.00 98.12 135 LEU A C 1
ATOM 1074 O O . LEU A 1 135 ? -0.303 -5.297 -16.383 1.00 98.12 135 LEU A O 1
ATOM 1078 N N . TYR A 1 136 ? -0.420 -3.076 -16.598 1.00 98.19 136 TYR A N 1
ATOM 1079 C CA . TYR A 1 136 ? -0.714 -3.074 -18.025 1.00 98.19 136 TYR A CA 1
ATOM 1080 C C . TYR A 1 136 ? 0.160 -2.081 -18.794 1.00 98.19 136 TYR A C 1
ATOM 1082 O O . TYR A 1 136 ? 0.278 -0.917 -18.415 1.00 98.19 136 TYR A O 1
ATOM 1090 N N . ASP A 1 137 ? 0.729 -2.545 -19.906 1.00 95.81 137 ASP A N 1
ATOM 1091 C CA . ASP A 1 137 ? 1.3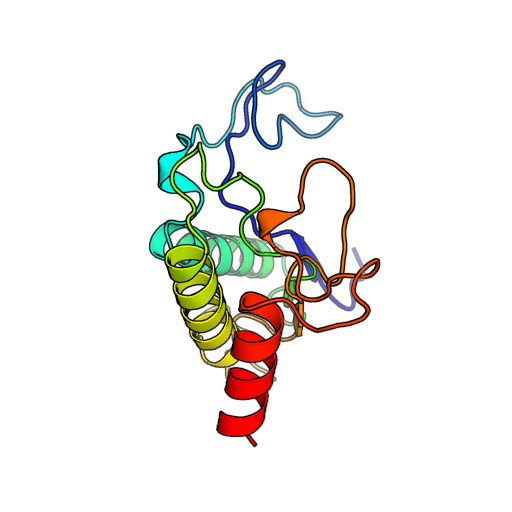98 -1.708 -20.897 1.00 95.81 137 ASP A CA 1
ATOM 1092 C C . ASP A 1 137 ? 0.404 -1.382 -22.017 1.00 95.81 137 ASP A C 1
ATOM 1094 O O . ASP A 1 137 ? -0.040 -2.254 -22.775 1.00 95.81 137 ASP A O 1
ATOM 1098 N N . ARG A 1 138 ? 0.036 -0.103 -22.115 1.00 93.94 138 ARG A N 1
ATOM 1099 C CA . ARG A 1 138 ? -0.954 0.370 -23.085 1.00 93.94 138 ARG A CA 1
ATOM 1100 C C . ARG A 1 138 ? -0.416 0.419 -24.509 1.00 93.94 138 ARG A C 1
ATOM 1102 O O . ARG A 1 138 ? -1.180 0.143 -25.432 1.00 93.94 138 ARG A O 1
ATOM 1109 N N . ASP A 1 139 ? 0.852 0.763 -24.691 1.00 93.25 139 ASP A N 1
ATOM 1110 C CA . ASP A 1 139 ? 1.439 0.949 -26.018 1.00 93.25 139 ASP A CA 1
ATOM 1111 C C . ASP A 1 139 ? 1.661 -0.401 -26.702 1.00 93.25 139 ASP A C 1
ATOM 1113 O O . ASP A 1 139 ? 1.424 -0.551 -27.904 1.00 93.25 139 ASP A O 1
ATOM 1117 N N . LEU A 1 140 ? 2.049 -1.407 -25.917 1.00 95.25 140 LEU A N 1
ATOM 1118 C CA . LEU A 1 140 ? 2.182 -2.788 -26.368 1.00 95.25 140 LEU A CA 1
ATOM 1119 C C . LEU A 1 140 ? 0.858 -3.564 -26.320 1.00 95.25 140 LEU A C 1
ATOM 1121 O O . LEU A 1 140 ? 0.743 -4.611 -26.959 1.00 95.25 140 LEU A O 1
ATOM 1125 N N . ASN A 1 141 ? -0.145 -3.047 -25.604 1.00 96.50 141 ASN A N 1
ATOM 1126 C CA . ASN A 1 141 ? -1.445 -3.677 -25.380 1.00 96.50 141 ASN A CA 1
ATOM 1127 C C . ASN A 1 141 ? -1.308 -5.097 -24.785 1.00 96.50 141 ASN A C 1
ATOM 1129 O O . ASN A 1 141 ? -1.910 -6.062 -25.269 1.00 96.50 141 ASN A O 1
ATOM 1133 N N . ILE A 1 142 ? -0.481 -5.224 -23.743 1.00 97.69 142 ILE A N 1
ATOM 1134 C CA . ILE A 1 142 ? -0.193 -6.474 -23.021 1.00 97.69 142 ILE A CA 1
ATOM 1135 C C . ILE A 1 142 ? -0.126 -6.223 -21.511 1.00 97.69 142 ILE A C 1
ATOM 1137 O O . ILE A 1 142 ? 0.071 -5.096 -21.062 1.00 97.69 142 ILE A O 1
ATOM 1141 N N . LEU A 1 143 ? -0.260 -7.283 -20.714 1.00 98.25 143 LEU A N 1
ATOM 1142 C CA . LEU A 1 143 ? 0.098 -7.218 -19.298 1.00 98.25 143 LEU A CA 1
ATOM 1143 C C . LEU A 1 143 ? 1.609 -7.004 -19.155 1.00 98.25 143 LEU A C 1
ATOM 1145 O O . LEU A 1 143 ? 2.400 -7.549 -19.929 1.00 98.25 143 LEU A O 1
ATOM 1149 N N . THR A 1 144 ? 2.007 -6.231 -18.148 1.00 97.69 144 THR A N 1
ATOM 1150 C CA . THR A 1 144 ? 3.411 -6.178 -17.722 1.00 97.69 144 THR A CA 1
ATOM 1151 C C . THR A 1 144 ? 3.794 -7.507 -17.053 1.00 97.69 144 THR A C 1
ATOM 1153 O O . THR A 1 144 ? 2.910 -8.294 -16.695 1.00 97.69 144 THR A O 1
ATOM 1156 N N . PRO A 1 145 ? 5.090 -7.778 -16.805 1.00 97.00 145 PRO A N 1
ATOM 1157 C CA . PRO A 1 145 ? 5.487 -8.913 -15.970 1.00 97.00 145 PRO A CA 1
ATOM 1158 C C . PRO A 1 145 ? 4.785 -8.929 -14.601 1.00 97.00 145 PRO A C 1
ATOM 1160 O O . PRO A 1 145 ? 4.344 -9.984 -14.151 1.00 97.00 145 PRO A O 1
ATOM 1163 N N . LEU A 1 146 ? 4.595 -7.757 -13.981 1.00 98.31 146 LEU A N 1
ATOM 1164 C CA . LEU A 1 146 ? 3.834 -7.612 -12.738 1.00 98.31 146 LEU A CA 1
ATOM 1165 C C . LEU A 1 146 ? 2.342 -7.933 -12.930 1.00 98.31 146 LEU A C 1
ATOM 1167 O O . LEU A 1 146 ? 1.741 -8.599 -12.092 1.00 98.31 146 LEU A O 1
ATOM 1171 N N . GLY A 1 147 ? 1.749 -7.509 -14.049 1.00 98.38 147 GLY A N 1
ATOM 1172 C CA . GLY A 1 147 ? 0.374 -7.845 -14.416 1.00 98.38 147 GLY A CA 1
ATOM 1173 C C . GLY A 1 147 ? 0.135 -9.343 -14.582 1.00 98.38 147 GLY A C 1
ATOM 1174 O O . GLY A 1 147 ? -0.871 -9.860 -14.096 1.00 98.38 147 GLY A O 1
ATOM 1175 N N . GLU A 1 148 ? 1.060 -10.061 -15.226 1.00 98.19 148 GLU A N 1
ATOM 1176 C CA . GLU A 1 148 ? 0.986 -11.525 -15.325 1.00 98.19 148 GLU A CA 1
ATOM 1177 C C . GLU A 1 148 ? 1.154 -12.192 -13.953 1.00 98.19 148 GLU A C 1
ATOM 1179 O O . GLU A 1 148 ? 0.422 -13.134 -13.649 1.00 98.19 148 GLU A O 1
ATOM 1184 N N . ALA A 1 149 ? 2.040 -11.676 -13.092 1.00 97.94 149 ALA A N 1
ATOM 1185 C CA . ALA A 1 149 ? 2.181 -12.161 -11.719 1.00 97.94 149 ALA A CA 1
ATOM 1186 C C . ALA A 1 149 ? 0.893 -11.964 -10.901 1.00 97.94 149 ALA A C 1
ATOM 1188 O O . ALA A 1 149 ? 0.442 -1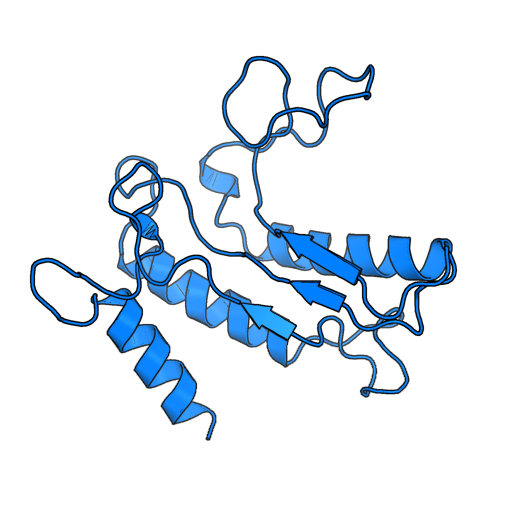2.892 -10.232 1.00 97.94 149 ALA A O 1
ATOM 1189 N N . PHE A 1 150 ? 0.245 -10.798 -10.999 1.00 98.00 150 PHE A N 1
ATOM 1190 C CA . PHE A 1 150 ? -1.021 -10.545 -10.309 1.00 98.00 150 PHE A CA 1
ATOM 1191 C C . PHE 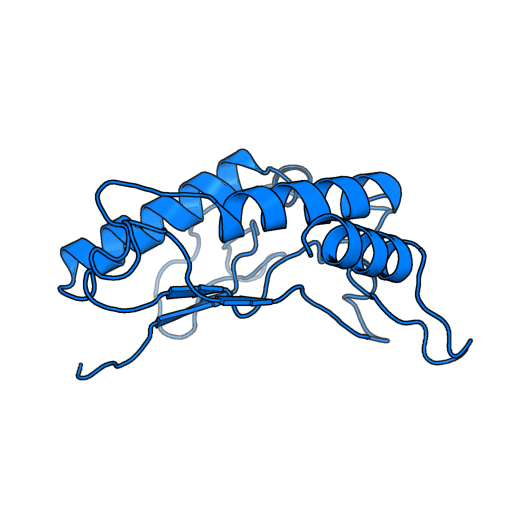A 1 150 ? -2.157 -11.429 -10.834 1.00 98.00 150 PHE A C 1
ATOM 1193 O O . PHE A 1 150 ? -2.917 -12.000 -10.056 1.00 98.00 150 PHE A O 1
ATOM 1200 N N . LYS A 1 151 ? -2.253 -11.604 -12.155 1.00 97.94 151 LYS A N 1
ATOM 1201 C CA . LYS A 1 151 ? -3.221 -12.520 -12.770 1.00 97.94 151 LYS A CA 1
ATOM 1202 C C . LYS A 1 151 ? -3.022 -13.960 -12.291 1.00 97.94 151 LYS A C 1
ATOM 1204 O O . LYS A 1 151 ? -4.009 -14.632 -12.002 1.00 97.94 151 LYS A O 1
ATOM 1209 N N . GLN A 1 152 ? -1.774 -14.422 -12.199 1.00 97.88 152 GLN A N 1
ATOM 1210 C CA . GLN A 1 152 ? -1.454 -15.745 -11.664 1.00 97.88 152 GLN A CA 1
ATOM 1211 C C . GLN A 1 152 ? -1.843 -15.856 -10.183 1.00 97.88 152 GLN A C 1
ATOM 1213 O O . GLN A 1 152 ? -2.517 -16.809 -9.811 1.00 97.88 152 GLN A O 1
ATOM 1218 N N . TYR A 1 153 ? -1.509 -14.849 -9.369 1.00 97.31 153 TYR A N 1
ATOM 1219 C CA . TYR A 1 153 ? -1.879 -14.794 -7.952 1.00 97.31 153 TYR A CA 1
ATOM 1220 C C . TYR A 1 153 ? -3.391 -14.922 -7.728 1.00 97.31 153 TYR A C 1
ATOM 1222 O O . TYR A 1 153 ? -3.832 -15.688 -6.874 1.00 97.31 153 TYR A O 1
ATOM 1230 N N . VAL A 1 154 ? -4.191 -14.193 -8.514 1.00 96.25 154 VAL A N 1
ATOM 1231 C CA . VAL A 1 154 ? -5.657 -14.276 -8.446 1.00 96.25 154 VAL A CA 1
ATOM 1232 C C . VAL A 1 154 ? -6.138 -15.674 -8.833 1.00 96.25 154 VAL A C 1
ATOM 1234 O O . VAL A 1 154 ? -6.957 -16.241 -8.117 1.00 96.25 154 VAL A O 1
ATOM 1237 N N . ALA A 1 155 ? -5.607 -16.250 -9.916 1.00 97.00 155 ALA A N 1
ATOM 1238 C CA . ALA A 1 155 ? -5.986 -17.588 -10.369 1.00 97.00 155 ALA A CA 1
ATOM 1239 C C . ALA A 1 155 ? -5.645 -18.692 -9.351 1.00 97.00 155 ALA A C 1
ATOM 1241 O O . ALA A 1 155 ? -6.380 -19.668 -9.249 1.00 97.00 155 ALA A O 1
ATOM 1242 N N . ASP A 1 156 ? -4.561 -18.539 -8.586 1.00 95.00 156 ASP A N 1
ATOM 1243 C CA . ASP A 1 156 ? -4.144 -19.510 -7.566 1.00 95.00 156 ASP A CA 1
ATOM 1244 C C . ASP A 1 156 ? -4.995 -19.457 -6.282 1.00 95.00 156 ASP A C 1
ATOM 1246 O O . ASP A 1 156 ? -4.905 -20.364 -5.449 1.00 95.00 156 ASP A O 1
ATOM 1250 N N . ARG A 1 157 ? -5.811 -18.409 -6.104 1.00 87.31 157 ARG A N 1
ATOM 1251 C CA . ARG A 1 157 ? -6.705 -18.231 -4.946 1.00 87.31 157 ARG A CA 1
ATOM 1252 C C . ARG A 1 157 ? -8.182 -18.559 -5.229 1.00 87.31 157 ARG A C 1
ATOM 1254 O O . ARG A 1 157 ? -8.973 -18.512 -4.284 1.00 87.31 157 ARG A O 1
ATOM 1261 N N . GLU A 1 158 ? -8.555 -18.885 -6.472 1.00 78.69 158 GLU A N 1
ATOM 1262 C CA . GLU A 1 158 ? -9.900 -19.380 -6.849 1.00 78.69 158 GLU A CA 1
ATOM 1263 C C . GLU A 1 158 ? -10.088 -20.882 -6.561 1.00 78.69 158 GLU A C 1
ATOM 1265 O O . GLU A 1 158 ? -11.194 -21.251 -6.096 1.00 78.69 158 GLU A O 1
#

Sequence (158 aa):
MPVDLWSIHLFVLREEADSWGIGIPKGMSETAGQLHEIEDHGDIQLFKNYTVAFRDWMAANGYGDRPLAVTEFGILLPEDYGFPPEFVQEYLVATYDYLLDATGPNGLASDGGHLVQYAFWYILQDDGDYQTGNLYDRDLNILTPLGEAFKQYVADRE